Protein AF-A0ABD6EVZ2-F1 (afdb_monomer_lite)

Secondary structure (DSSP, 8-state):
--------------------------PPPPP-----------------------------HHHHHHHHHHHHHHHHHHH-S--SS--SGGG-SBSSEEEEEETTT--SSS----B-HHHHHHTTTTS-EEEEEEESSB---TTSTTSSSPPSS-------S----TTHHHHSSSSS---

Sequence (179 aa):
MDERNVEEELKTGAAVNDGEHQEESHSPAPNENEHYQGSSAVTTALTTDTAGTSEGPLITLDEFIEDQIKLEAEAEALLGGSDDMVCTYPEGYKPRQPLYACLDCVTGQSDFAGVCYGCSLHCHGNHNLIELYTKRNFCCDCGNSKFPSPCTLFKVFPAFTSLRSLTDLWSLCRTTKAN

Foldseek 3Di:
DDDDDDDDDDDDDDDDDDDDDDPPPDDDDDDPDDDDDDDDDDDDDDDDDDDDDPPDDDDDPVRVVVVVVVVVVVVCVQQVPFDLLAWCQVVAFAQKGKWKFFPVFQPDDPDRAIGGNNCCVQVVVPTDIDTPGMDGRDHHCAQPPRGPDHGPSDDPPPPDPPDDDPPPVVVVVPPPPDD

Radius of gyration: 29.84 Å; chains: 1; bounding box: 38×90×94 Å

Organism: NCBI:txid75299

InterPro domains:
  IPR003126 Zinc finger, UBR-type [PF02207] (87-146)
  IPR003126 Zinc finger, UBR-type [PS51157] (85-156)
  IPR003126 Zinc finger, UBR-type [SM00396] (85-155)
  IPR040204 E3 ubiquitin-protein ligase UBR7 [PTHR13513] (45-156)
  IPR047506 E3 ubiquitin-protein ligase UBR7-like, UBR-box [cd19677] (87-155)

Structure (mmCIF, N/CA/C/O backbone):
data_AF-A0ABD6EVZ2-F1
#
_entry.id   AF-A0ABD6EVZ2-F1
#
loop_
_atom_site.group_PDB
_atom_site.id
_atom_site.type_symbol
_atom_site.label_atom_id
_atom_site.label_alt_id
_atom_site.label_comp_id
_atom_site.label_asym_id
_atom_site.label_entity_id
_atom_site.label_seq_id
_atom_site.pdbx_PDB_ins_code
_atom_site.Cartn_x
_atom_site.Cartn_y
_atom_site.Cartn_z
_atom_site.occupancy
_atom_site.B_iso_or_equiv
_atom_site.auth_seq_id
_atom_site.auth_comp_id
_atom_site.auth_asym_id
_atom_site.auth_atom_id
_atom_site.pdbx_PDB_model_num
ATOM 1 N N . MET A 1 1 ? 12.183 48.543 22.035 1.00 43.62 1 MET A N 1
ATOM 2 C CA . MET A 1 1 ? 11.258 49.689 21.983 1.00 43.62 1 MET A CA 1
ATOM 3 C C . MET A 1 1 ? 10.959 49.879 20.502 1.00 43.62 1 MET A C 1
ATOM 5 O O . MET A 1 1 ? 11.828 50.370 19.804 1.00 43.62 1 MET A O 1
ATOM 9 N N . ASP A 1 2 ? 9.909 49.327 19.904 1.00 42.03 2 ASP A N 1
ATOM 10 C CA . ASP A 1 2 ? 8.650 48.824 20.445 1.00 42.03 2 ASP A CA 1
ATOM 11 C C . ASP A 1 2 ? 8.040 47.771 19.511 1.00 42.03 2 ASP A C 1
ATOM 13 O O . ASP A 1 2 ? 8.064 47.909 18.290 1.00 42.03 2 ASP A O 1
ATOM 17 N N . GLU A 1 3 ? 7.479 46.733 20.122 1.00 46.97 3 GLU A N 1
ATOM 18 C CA . GLU A 1 3 ? 6.467 45.862 19.537 1.00 46.97 3 GLU A CA 1
ATOM 19 C C . GLU A 1 3 ? 5.095 46.552 19.664 1.00 46.97 3 GLU A C 1
ATOM 21 O O . GLU A 1 3 ? 4.798 47.105 20.733 1.00 46.97 3 GLU A O 1
ATOM 26 N N . ARG A 1 4 ? 4.253 46.468 18.615 1.00 53.59 4 ARG A N 1
ATOM 27 C CA . ARG A 1 4 ? 2.807 46.110 18.641 1.00 53.59 4 ARG A CA 1
ATOM 28 C C . ARG A 1 4 ? 1.972 46.758 17.520 1.00 53.59 4 ARG A C 1
ATOM 30 O O . ARG A 1 4 ? 2.085 47.953 17.271 1.00 53.59 4 ARG A O 1
ATOM 37 N N . ASN A 1 5 ? 1.007 45.952 17.050 1.00 39.84 5 ASN A N 1
ATOM 38 C CA . ASN A 1 5 ? -0.234 46.263 16.315 1.00 39.84 5 ASN A CA 1
ATOM 39 C C . ASN A 1 5 ? -0.078 46.545 14.806 1.00 39.84 5 ASN A C 1
ATOM 41 O O . ASN A 1 5 ? 0.711 47.395 14.424 1.00 39.84 5 ASN A O 1
ATOM 45 N N . VAL A 1 6 ? -0.798 45.888 13.888 1.00 49.59 6 VAL A N 1
ATOM 46 C CA . VAL A 1 6 ? -2.259 45.681 13.873 1.00 49.59 6 VAL A CA 1
ATOM 47 C C . VAL A 1 6 ? -2.626 44.373 13.147 1.00 49.59 6 VAL A C 1
ATOM 49 O O . VAL A 1 6 ? -2.279 44.187 11.984 1.00 49.59 6 VAL A O 1
ATOM 52 N N . GLU A 1 7 ? -3.358 43.493 13.833 1.00 48.72 7 GLU A N 1
ATOM 53 C CA . GLU A 1 7 ? -4.233 42.487 13.224 1.00 48.72 7 GLU A CA 1
ATOM 54 C C . GLU A 1 7 ? -5.573 43.158 12.889 1.00 48.72 7 GLU A C 1
ATOM 56 O O . GLU A 1 7 ? -6.308 43.520 13.802 1.00 48.72 7 GLU A O 1
ATOM 61 N N . GLU A 1 8 ? -5.908 43.315 11.610 1.00 46.59 8 GLU A N 1
ATOM 62 C CA . GLU A 1 8 ? -7.289 43.475 11.137 1.00 46.59 8 GLU A CA 1
ATOM 63 C C . GLU A 1 8 ? -7.278 43.274 9.619 1.00 46.59 8 GLU A C 1
ATOM 65 O O . GLU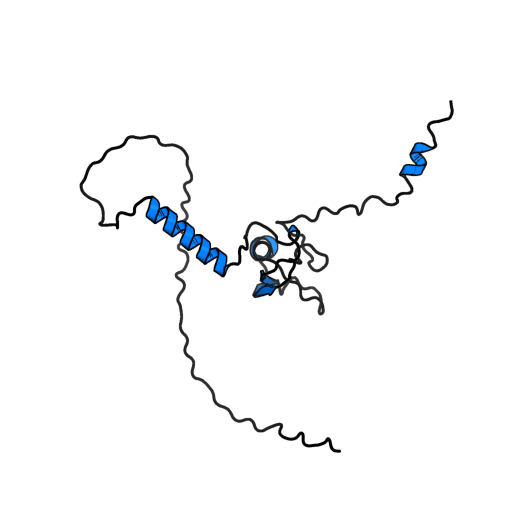 A 1 8 ? -6.597 44.028 8.944 1.00 46.59 8 GLU A O 1
ATOM 70 N N . GLU A 1 9 ? -7.921 42.217 9.110 1.00 45.66 9 GLU A N 1
ATOM 71 C CA . GLU A 1 9 ? -8.626 42.138 7.808 1.00 45.66 9 GLU A CA 1
ATOM 72 C C . GLU A 1 9 ? -9.077 40.677 7.590 1.00 45.66 9 GLU A C 1
ATOM 74 O O . GLU A 1 9 ? -8.558 39.919 6.772 1.00 45.66 9 GLU A O 1
ATOM 79 N N . LEU A 1 10 ? -10.076 40.253 8.373 1.00 44.56 10 LEU A N 1
ATOM 80 C CA . LEU A 1 10 ? -10.969 39.163 7.985 1.00 44.56 10 LEU A CA 1
ATOM 81 C C . LEU A 1 10 ? -12.183 39.771 7.269 1.00 44.56 10 LEU A C 1
ATOM 83 O O . LEU A 1 10 ? -12.836 40.649 7.823 1.00 44.56 10 LEU A O 1
ATOM 87 N N . LYS A 1 11 ? -12.550 39.158 6.135 1.00 38.88 11 LYS A N 1
ATOM 88 C CA . LYS A 1 11 ? -13.854 39.197 5.434 1.00 38.88 11 LYS A CA 1
ATOM 89 C C . LYS A 1 11 ? -14.133 40.372 4.492 1.00 38.88 11 LYS A C 1
ATOM 91 O O . LYS A 1 11 ? -14.861 41.289 4.841 1.00 38.88 11 LYS A O 1
ATOM 96 N N . THR A 1 12 ? -13.850 40.142 3.209 1.00 43.34 12 THR A N 1
ATOM 97 C CA . THR A 1 12 ? -14.916 40.150 2.189 1.00 43.34 12 THR A CA 1
ATOM 98 C C . THR A 1 12 ? -14.707 38.970 1.234 1.00 43.34 12 THR A C 1
ATOM 100 O O . THR A 1 12 ? -13.601 38.725 0.765 1.00 43.34 12 THR A O 1
ATOM 103 N N . GLY A 1 13 ? -15.751 38.170 1.021 1.00 34.28 13 GLY A N 1
ATOM 104 C CA . GLY A 1 13 ? -15.779 37.124 0.003 1.00 34.28 13 GLY A CA 1
ATOM 105 C C . GLY A 1 13 ? -16.525 37.627 -1.228 1.00 34.28 13 GLY A C 1
ATOM 106 O O . GLY A 1 13 ? -17.569 38.260 -1.085 1.00 34.28 13 GLY A O 1
ATOM 107 N N . ALA A 1 14 ? -16.015 37.316 -2.417 1.00 36.19 14 ALA A N 1
ATOM 108 C CA . ALA A 1 14 ? -16.786 37.278 -3.654 1.00 36.19 14 ALA A CA 1
ATOM 109 C C . ALA A 1 14 ? -16.114 36.312 -4.642 1.00 36.19 14 ALA A C 1
ATOM 111 O O . ALA A 1 14 ? -14.893 36.245 -4.739 1.00 36.19 14 ALA A O 1
ATOM 112 N N . ALA A 1 15 ? -16.957 35.531 -5.305 1.00 39.50 15 ALA A N 1
ATOM 113 C CA . ALA A 1 15 ? -16.664 34.342 -6.085 1.00 39.50 15 ALA A CA 1
ATOM 114 C C . ALA A 1 15 ? -15.890 34.587 -7.391 1.00 39.50 15 ALA A C 1
ATOM 116 O O . ALA A 1 15 ? -16.165 35.550 -8.103 1.00 39.50 15 ALA A O 1
ATOM 117 N N . VAL A 1 16 ? -15.043 33.623 -7.763 1.00 43.84 16 VAL A N 1
ATOM 118 C CA . VAL A 1 16 ? -14.782 33.263 -9.164 1.00 43.84 16 VAL A CA 1
ATOM 119 C C . VAL A 1 16 ? -14.826 31.739 -9.273 1.00 43.84 16 VAL A C 1
ATOM 121 O O . VAL A 1 16 ? -14.119 31.047 -8.545 1.00 43.84 16 VAL A O 1
ATOM 124 N N . ASN A 1 17 ? -15.726 31.243 -10.119 1.00 37.97 17 ASN A N 1
ATOM 125 C CA . ASN A 1 17 ? -15.946 29.827 -10.393 1.00 37.97 17 ASN A CA 1
ATOM 126 C C . ASN A 1 17 ? -15.381 29.474 -11.776 1.00 37.97 17 ASN A C 1
ATOM 128 O O . ASN A 1 17 ? -15.407 30.302 -12.686 1.00 37.97 17 ASN A O 1
ATOM 132 N N . ASP A 1 18 ? -14.951 28.218 -11.867 1.00 36.56 18 ASP A N 1
ATOM 133 C CA . ASP A 1 18 ? -14.972 27.301 -13.010 1.00 36.56 18 ASP A CA 1
ATOM 134 C C . ASP A 1 18 ? -14.145 27.613 -14.265 1.00 36.56 18 ASP A C 1
ATOM 136 O O . ASP A 1 18 ? -14.558 28.295 -15.202 1.00 36.56 18 ASP A O 1
ATOM 140 N N . GLY A 1 19 ? -12.996 26.943 -14.319 1.00 34.91 19 GLY A N 1
ATOM 141 C CA . GLY A 1 19 ? -12.307 26.563 -15.544 1.00 34.91 19 GLY A CA 1
ATOM 142 C C . GLY A 1 19 ? -11.827 25.121 -15.411 1.00 34.91 19 GLY A C 1
ATOM 143 O O . GLY A 1 19 ? -10.643 24.883 -15.197 1.00 34.91 19 GLY A O 1
ATOM 144 N N . GLU A 1 20 ? -12.762 24.172 -15.470 1.00 38.88 20 GLU A N 1
ATOM 145 C CA . GLU A 1 20 ? -12.479 22.740 -15.575 1.00 38.88 20 GLU A CA 1
ATOM 146 C C . GLU A 1 20 ? -11.673 22.453 -16.856 1.00 38.88 20 GLU A C 1
ATOM 148 O O . GLU A 1 20 ? -12.083 22.799 -17.965 1.00 38.88 20 GLU A O 1
ATOM 153 N N . HIS A 1 21 ? -10.520 21.804 -16.714 1.00 38.66 21 HIS A N 1
ATOM 154 C CA . HIS A 1 21 ? -9.946 20.953 -17.754 1.00 38.66 21 HIS A CA 1
ATOM 155 C C . HIS A 1 21 ? -9.864 19.551 -17.165 1.00 38.66 21 HIS A C 1
ATOM 157 O O . HIS A 1 21 ? -8.988 19.242 -16.361 1.00 38.66 21 HIS A O 1
ATOM 163 N N . GLN A 1 22 ? -10.848 18.735 -17.532 1.00 40.28 22 GLN A N 1
ATOM 164 C CA . GLN A 1 22 ? -10.806 17.295 -17.358 1.00 40.28 22 GLN A CA 1
ATOM 165 C C . GLN A 1 22 ? -9.951 16.743 -18.505 1.00 40.28 22 GLN A C 1
ATOM 167 O O . GLN A 1 22 ? -10.390 16.735 -19.652 1.00 40.28 22 GLN A O 1
ATOM 172 N N . GLU A 1 23 ? -8.723 16.316 -18.218 1.00 42.06 23 GLU A N 1
ATOM 173 C CA . GLU A 1 23 ? -8.050 15.343 -19.079 1.00 42.06 23 GLU A CA 1
ATOM 174 C C . GLU A 1 23 ? -8.441 13.947 -18.586 1.00 42.06 23 GLU A C 1
ATOM 176 O O . GLU A 1 23 ? -7.877 13.405 -17.635 1.00 42.06 23 GLU A O 1
ATOM 181 N N . GLU A 1 24 ? -9.463 13.380 -19.228 1.00 41.09 24 GLU A N 1
ATOM 182 C CA . GLU A 1 24 ? -9.791 11.961 -19.139 1.00 41.09 24 GLU A CA 1
ATOM 183 C C . GLU A 1 24 ? -8.670 11.138 -19.792 1.00 41.09 24 GLU A C 1
ATOM 185 O O . GLU A 1 24 ? -8.696 10.853 -20.992 1.00 41.0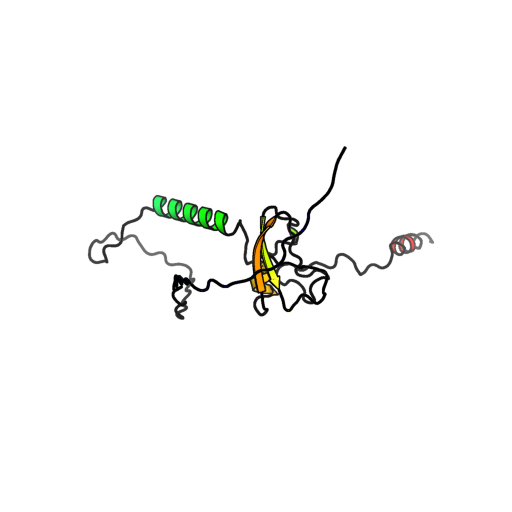9 24 GLU A O 1
ATOM 190 N N . SER A 1 25 ? -7.687 10.703 -19.004 1.00 36.94 25 SER A N 1
ATOM 191 C CA . SER A 1 25 ? -6.848 9.574 -19.407 1.00 36.94 25 SER A CA 1
ATOM 192 C C . SER A 1 25 ? -7.624 8.284 -19.149 1.00 36.94 25 SER A C 1
ATOM 194 O O . SER A 1 25 ? -7.710 7.760 -18.042 1.00 36.94 25 SER A O 1
ATOM 196 N N . HIS A 1 26 ? -8.267 7.810 -20.209 1.00 40.47 26 HIS A N 1
ATOM 197 C CA . HIS A 1 26 ? -8.924 6.517 -20.262 1.00 40.47 26 HIS A CA 1
ATOM 198 C C . HIS A 1 26 ? -7.886 5.403 -20.063 1.00 40.47 26 HIS A C 1
ATOM 200 O O . HIS A 1 26 ? -7.130 5.075 -20.978 1.00 40.47 26 HIS A O 1
ATOM 206 N N . SER A 1 27 ? -7.872 4.790 -18.881 1.00 50.34 27 SER A N 1
ATOM 207 C CA . SER A 1 27 ? -7.283 3.465 -18.688 1.00 50.34 27 SER A CA 1
ATOM 208 C C . SER A 1 27 ? -8.112 2.447 -19.483 1.00 50.34 27 SER A C 1
ATOM 210 O O . SER A 1 27 ? -9.323 2.363 -19.257 1.00 50.34 27 SER A O 1
ATOM 212 N N . PRO A 1 28 ? -7.533 1.667 -20.413 1.00 48.50 28 PRO A N 1
ATOM 213 C CA . PRO A 1 28 ? -8.282 0.606 -21.066 1.00 48.50 28 PRO A CA 1
ATOM 214 C C . PRO A 1 28 ? -8.615 -0.478 -20.034 1.00 48.50 28 PRO A C 1
ATOM 216 O O . PRO A 1 28 ? -7.750 -0.925 -19.281 1.00 48.50 28 PRO A O 1
ATOM 219 N N . ALA A 1 29 ? -9.889 -0.868 -19.987 1.00 46.50 29 ALA A N 1
ATOM 220 C CA . ALA A 1 29 ? -10.393 -1.934 -19.129 1.00 46.50 29 ALA A CA 1
ATOM 221 C C . ALA A 1 29 ? -9.598 -3.242 -19.333 1.00 46.50 29 ALA A C 1
ATOM 223 O O . ALA A 1 29 ? -9.212 -3.546 -20.468 1.00 46.50 29 ALA A O 1
ATOM 224 N N . PRO A 1 30 ? -9.373 -4.044 -18.275 1.00 43.16 30 PRO A N 1
ATOM 225 C CA . PRO A 1 30 ? -8.755 -5.351 -18.426 1.00 43.16 30 PRO A CA 1
ATOM 226 C C . PRO A 1 30 ? -9.707 -6.251 -19.217 1.00 43.16 30 PRO A C 1
ATOM 228 O O . PRO A 1 30 ? -10.861 -6.435 -18.831 1.00 43.16 30 PRO A O 1
ATOM 231 N N . ASN A 1 31 ? -9.237 -6.789 -20.345 1.00 52.53 31 ASN A N 1
ATOM 232 C CA . ASN A 1 31 ? -9.992 -7.815 -21.049 1.00 52.53 31 ASN A CA 1
ATOM 233 C C . ASN A 1 31 ? -9.933 -9.110 -20.229 1.00 52.53 31 ASN A C 1
ATOM 235 O O . ASN A 1 31 ? -8.866 -9.577 -19.829 1.00 52.53 31 ASN A O 1
ATOM 239 N N . GLU A 1 32 ? -11.112 -9.653 -19.971 1.00 49.84 32 GLU A N 1
ATOM 240 C CA . GLU A 1 32 ? -11.349 -10.971 -19.408 1.00 49.84 32 GLU A CA 1
ATOM 241 C C . GLU A 1 32 ? -11.096 -12.044 -20.478 1.00 49.84 32 GLU A C 1
ATOM 243 O O . GLU A 1 32 ? -12.007 -12.552 -21.127 1.00 49.84 32 GLU A O 1
ATOM 248 N N . ASN A 1 33 ? -9.829 -12.387 -20.700 1.00 48.91 33 ASN A N 1
ATOM 249 C CA . ASN A 1 33 ? -9.475 -13.650 -21.335 1.00 48.91 33 ASN A CA 1
ATOM 250 C C . ASN A 1 33 ? -8.174 -14.184 -20.741 1.00 48.91 33 ASN A C 1
ATOM 252 O O . ASN A 1 33 ? -7.075 -14.013 -21.271 1.00 48.91 33 ASN A O 1
ATOM 256 N N . GLU A 1 34 ? -8.331 -14.813 -19.584 1.00 44.94 34 GLU A N 1
ATOM 257 C CA . GLU A 1 34 ? -7.301 -15.600 -18.937 1.00 44.94 34 GLU A CA 1
ATOM 258 C C . GLU A 1 34 ? -6.967 -16.828 -19.789 1.00 44.94 34 GLU A C 1
ATOM 260 O O . GLU A 1 34 ? -7.808 -17.701 -20.000 1.00 44.94 34 GLU A O 1
ATOM 265 N N . HIS A 1 35 ? -5.705 -16.951 -20.202 1.00 33.09 35 HIS A N 1
ATOM 266 C CA . HIS A 1 35 ? -5.108 -18.268 -20.400 1.00 33.09 35 HIS A CA 1
ATOM 267 C C . HIS A 1 35 ? -3.623 -18.250 -20.057 1.00 33.09 35 HIS A C 1
ATOM 269 O O . HIS A 1 35 ? -2.746 -18.105 -20.908 1.00 33.09 35 HIS A O 1
ATOM 275 N N . TYR A 1 36 ? -3.344 -18.388 -18.764 1.00 46.06 36 TYR A N 1
ATOM 276 C CA . TYR A 1 36 ? -2.012 -18.688 -18.263 1.00 46.06 36 TYR A CA 1
ATOM 277 C C . TYR A 1 36 ? -1.716 -20.174 -18.503 1.00 46.06 36 TYR A C 1
ATOM 279 O O . TYR A 1 36 ? -2.209 -21.045 -17.785 1.00 46.06 36 TYR A O 1
ATOM 287 N N . GLN A 1 37 ? -0.901 -20.477 -19.513 1.00 46.47 37 GLN A N 1
ATOM 288 C CA . GLN A 1 37 ? -0.325 -21.808 -19.706 1.00 46.47 37 GLN A CA 1
ATOM 289 C C . GLN A 1 37 ? 1.153 -21.807 -19.338 1.00 46.47 37 GLN A C 1
ATOM 291 O O . GLN A 1 37 ? 2.032 -21.590 -20.167 1.00 46.47 37 GLN A O 1
ATOM 296 N N . GLY A 1 38 ? 1.422 -22.126 -18.075 1.00 46.97 38 GLY A N 1
ATOM 297 C CA . GLY A 1 38 ? 2.684 -22.741 -17.697 1.00 46.97 38 GLY A CA 1
ATOM 298 C C . GLY A 1 38 ? 2.675 -24.235 -18.044 1.00 46.97 38 GLY A C 1
ATOM 299 O O . GLY A 1 38 ? 1.871 -24.989 -17.505 1.00 46.97 38 GLY A O 1
ATOM 300 N N . SER A 1 39 ? 3.598 -24.671 -18.902 1.00 55.28 39 SER A N 1
ATOM 301 C CA . SER A 1 39 ? 4.124 -26.049 -18.956 1.00 55.28 39 SER A CA 1
ATOM 302 C C . SER A 1 39 ? 5.403 -26.039 -19.803 1.00 55.28 39 SER A C 1
ATOM 304 O O . SER A 1 39 ? 5.373 -25.644 -20.961 1.00 55.28 39 SER A O 1
ATOM 306 N N . SER A 1 40 ? 6.579 -26.247 -19.212 1.00 53.97 40 SER A N 1
ATOM 307 C CA . SER A 1 40 ? 7.229 -27.559 -19.059 1.00 53.97 40 SER A CA 1
ATOM 308 C C . SER A 1 40 ? 7.419 -28.317 -20.381 1.00 53.97 40 SER A C 1
ATOM 310 O O . SER A 1 40 ? 6.480 -28.888 -20.921 1.00 53.97 40 SER A O 1
ATOM 312 N N . ALA A 1 41 ? 8.683 -28.335 -20.820 1.00 50.41 41 ALA A N 1
ATOM 313 C CA . ALA A 1 41 ? 9.313 -29.228 -21.793 1.00 50.41 41 ALA A CA 1
ATOM 314 C C . ALA A 1 41 ? 8.696 -29.331 -23.203 1.00 50.41 41 ALA A C 1
ATOM 316 O O . ALA A 1 41 ? 7.802 -30.132 -23.457 1.00 50.41 41 ALA A O 1
ATOM 317 N N . VAL A 1 42 ? 9.356 -28.690 -24.174 1.00 42.84 42 VAL A N 1
ATOM 318 C CA . VAL A 1 42 ? 9.509 -29.285 -25.508 1.00 42.84 42 VAL A CA 1
ATOM 319 C C . VAL A 1 42 ? 10.884 -28.953 -26.094 1.00 42.84 42 VAL A C 1
ATOM 321 O O . VAL A 1 42 ? 11.191 -27.830 -26.477 1.00 42.84 42 VAL A O 1
ATOM 324 N N . THR A 1 43 ? 11.751 -29.961 -26.142 1.00 47.41 43 THR A N 1
ATOM 325 C CA . THR A 1 43 ? 12.881 -30.019 -27.072 1.00 47.41 43 THR A CA 1
ATOM 326 C C . THR A 1 43 ? 12.330 -30.251 -28.468 1.00 47.41 43 THR A C 1
ATOM 328 O O . THR A 1 43 ? 11.773 -31.322 -28.696 1.00 47.41 43 THR A O 1
ATOM 331 N N . THR A 1 44 ? 12.508 -29.332 -29.419 1.00 43.84 44 THR A N 1
ATOM 332 C CA . THR A 1 44 ? 12.532 -29.674 -30.853 1.00 43.84 44 THR A CA 1
ATOM 333 C C . THR A 1 44 ? 13.344 -28.645 -31.645 1.00 43.84 44 THR A C 1
ATOM 335 O O . THR A 1 44 ? 13.115 -27.448 -31.561 1.00 43.84 44 THR A O 1
ATOM 338 N N . ALA A 1 45 ? 14.326 -29.200 -32.353 1.00 51.38 45 ALA A N 1
ATOM 339 C CA . ALA A 1 45 ? 15.175 -28.720 -33.438 1.00 51.38 45 ALA A CA 1
ATOM 340 C C . ALA A 1 45 ? 15.060 -27.277 -33.974 1.00 51.38 45 ALA A C 1
ATOM 342 O O . ALA A 1 45 ? 14.009 -26.789 -34.371 1.00 51.38 45 ALA A O 1
ATOM 343 N N . LEU A 1 46 ? 16.257 -26.712 -34.146 1.00 65.12 46 LEU A N 1
ATOM 344 C CA . LEU A 1 46 ? 16.635 -25.666 -35.089 1.00 65.12 46 LEU A CA 1
ATOM 345 C C . LEU A 1 46 ? 16.108 -25.958 -36.511 1.00 65.12 46 LEU A C 1
ATOM 347 O O . LEU A 1 46 ? 16.533 -26.934 -37.129 1.00 65.12 46 LEU A O 1
ATOM 351 N N . THR A 1 47 ? 15.280 -25.069 -37.057 1.00 49.53 47 THR A N 1
ATOM 352 C CA . THR A 1 47 ? 15.088 -24.911 -38.507 1.00 49.53 47 THR A CA 1
ATOM 353 C C . THR A 1 47 ? 15.004 -23.426 -38.837 1.00 49.53 47 THR A C 1
ATOM 355 O O . THR A 1 47 ? 14.019 -22.756 -38.538 1.00 49.53 47 THR A O 1
ATOM 358 N N . THR A 1 48 ? 16.071 -22.908 -39.439 1.00 63.53 48 THR A N 1
ATOM 359 C CA . THR A 1 48 ? 16.032 -21.691 -40.247 1.00 63.53 48 THR A CA 1
ATOM 360 C C . THR A 1 48 ? 15.258 -22.000 -41.522 1.00 63.53 48 THR A C 1
ATOM 362 O O . THR A 1 48 ? 15.797 -22.702 -42.369 1.00 63.53 48 THR A O 1
ATOM 365 N N . ASP A 1 49 ? 14.047 -21.469 -41.669 1.00 50.09 49 ASP A N 1
ATOM 366 C CA . ASP A 1 49 ? 13.389 -21.344 -42.970 1.00 50.09 49 ASP A CA 1
ATOM 367 C C . ASP A 1 49 ? 12.650 -20.004 -43.045 1.00 50.09 49 ASP A C 1
ATOM 369 O O . ASP A 1 49 ? 11.737 -19.694 -42.281 1.00 50.09 49 ASP A O 1
ATOM 373 N N . THR A 1 50 ? 13.123 -19.176 -43.971 1.00 68.69 50 THR A N 1
ATOM 374 C CA . THR A 1 50 ? 12.545 -17.900 -44.374 1.00 68.69 50 THR A CA 1
ATOM 375 C C . THR A 1 50 ? 11.302 -18.153 -45.221 1.00 68.69 50 THR A C 1
ATOM 377 O O . THR A 1 50 ? 11.430 -18.754 -46.282 1.00 68.69 50 THR A O 1
ATOM 380 N N . ALA A 1 51 ? 10.137 -17.654 -44.793 1.00 61.41 51 ALA A N 1
ATOM 381 C CA . ALA A 1 51 ? 9.129 -16.972 -45.623 1.00 61.41 51 ALA A CA 1
ATOM 382 C C . ALA A 1 51 ? 7.742 -17.035 -44.963 1.00 61.41 51 ALA A C 1
ATOM 384 O O . ALA A 1 51 ? 7.089 -18.076 -44.964 1.00 61.41 51 ALA A O 1
ATOM 385 N N . GLY A 1 52 ? 7.269 -15.877 -44.496 1.00 65.12 52 GLY A N 1
ATOM 386 C CA . GLY A 1 52 ? 5.850 -15.630 -44.240 1.00 65.12 52 GLY A CA 1
ATOM 387 C C . GLY A 1 52 ? 5.496 -15.348 -42.787 1.00 65.12 52 GLY A C 1
ATOM 388 O O . GLY A 1 52 ? 4.780 -16.140 -42.190 1.00 65.12 52 GLY A O 1
ATOM 389 N N . THR A 1 53 ? 5.921 -14.209 -42.235 1.00 47.72 53 THR A N 1
ATOM 390 C CA . THR A 1 53 ? 5.464 -13.783 -40.904 1.00 47.72 53 THR A CA 1
ATOM 391 C C . THR A 1 53 ? 5.527 -12.264 -40.805 1.00 47.72 53 THR A C 1
ATOM 393 O O . THR A 1 53 ? 6.487 -11.670 -41.281 1.00 47.72 53 THR A O 1
ATOM 396 N N . SER A 1 54 ? 4.491 -11.650 -40.227 1.00 59.78 54 SER A N 1
ATOM 397 C CA . SER A 1 54 ? 4.364 -10.212 -39.952 1.00 59.78 54 SER A CA 1
ATOM 398 C C . SER A 1 54 ? 5.696 -9.540 -39.607 1.00 59.78 54 SER A C 1
ATOM 400 O O . SER A 1 54 ? 6.405 -10.032 -38.730 1.00 59.78 54 SER A O 1
ATOM 402 N N . GLU A 1 55 ? 5.975 -8.415 -40.267 1.00 65.38 55 GLU A N 1
ATOM 403 C CA . GLU A 1 55 ? 7.171 -7.563 -40.175 1.00 65.38 55 GLU A CA 1
ATOM 404 C C . GLU A 1 55 ? 7.369 -6.970 -38.752 1.00 65.38 55 GLU A C 1
ATOM 406 O O . GLU A 1 55 ? 7.284 -5.761 -38.536 1.00 65.38 55 GLU A O 1
ATOM 411 N N . GLY A 1 56 ? 7.556 -7.814 -37.738 1.00 73.56 56 GLY A N 1
ATOM 412 C CA . GLY A 1 56 ? 7.918 -7.398 -36.387 1.00 73.56 56 GLY A CA 1
ATOM 413 C C . GLY A 1 56 ? 9.403 -7.022 -36.331 1.00 73.56 56 GLY A C 1
ATOM 414 O O . GLY A 1 56 ? 10.209 -7.683 -36.991 1.00 73.56 56 GLY A O 1
ATOM 415 N N . PRO A 1 57 ? 9.800 -5.991 -35.563 1.00 83.00 57 PRO A N 1
ATOM 416 C CA . PRO A 1 57 ? 11.210 -5.681 -35.349 1.00 83.00 57 PRO A CA 1
ATOM 417 C C . PRO A 1 57 ? 11.949 -6.901 -34.781 1.00 83.00 57 PRO A C 1
ATOM 419 O O . PRO A 1 57 ? 11.515 -7.489 -33.791 1.00 83.00 57 PRO A O 1
ATOM 422 N N . LEU A 1 58 ? 13.057 -7.292 -35.412 1.00 86.12 58 LEU A N 1
ATOM 423 C CA . LEU A 1 58 ? 13.966 -8.300 -34.866 1.00 86.12 58 LEU A CA 1
ATOM 424 C C . LEU A 1 58 ? 14.791 -7.639 -33.757 1.00 86.12 58 LEU A C 1
ATOM 426 O O . LEU A 1 58 ? 15.573 -6.737 -34.047 1.00 86.12 58 LEU A O 1
ATOM 430 N N . ILE A 1 59 ? 14.601 -8.085 -32.517 1.00 89.94 59 ILE A N 1
ATOM 431 C CA . ILE A 1 59 ? 15.364 -7.651 -31.341 1.00 89.94 59 ILE A CA 1
ATOM 432 C C . ILE A 1 59 ? 16.431 -8.694 -31.003 1.00 89.94 59 ILE A C 1
ATOM 434 O O . ILE A 1 59 ? 16.191 -9.904 -31.095 1.00 89.94 59 ILE A O 1
ATOM 438 N N . THR A 1 60 ? 17.628 -8.239 -30.648 1.00 94.81 60 THR A N 1
ATOM 439 C CA . THR A 1 60 ? 18.695 -9.124 -30.168 1.00 94.81 60 THR A CA 1
ATOM 440 C C . THR A 1 60 ? 18.459 -9.529 -28.711 1.00 94.81 60 THR A C 1
ATOM 442 O O . THR A 1 60 ? 17.749 -8.858 -27.966 1.00 94.81 60 THR A O 1
ATOM 445 N N . LEU A 1 61 ? 19.050 -10.647 -28.278 1.00 94.62 61 LEU A N 1
ATOM 446 C CA . LEU A 1 61 ? 18.916 -11.088 -26.885 1.00 94.62 61 LEU A CA 1
ATOM 447 C C . LEU A 1 61 ? 19.469 -10.045 -25.900 1.00 94.62 61 LEU A C 1
ATOM 449 O O . LEU A 1 61 ? 18.883 -9.850 -24.839 1.00 94.62 61 LEU A O 1
ATOM 453 N N . ASP A 1 62 ? 20.562 -9.373 -26.265 1.00 96.12 62 ASP A N 1
ATOM 454 C CA . ASP A 1 62 ? 21.189 -8.350 -25.426 1.00 96.12 62 ASP A CA 1
ATOM 455 C C . ASP A 1 62 ? 20.278 -7.121 -25.279 1.00 96.12 62 ASP A C 1
ATOM 457 O O . ASP A 1 62 ? 20.030 -6.687 -24.157 1.00 96.12 62 ASP A O 1
ATOM 461 N N . GLU A 1 63 ? 19.685 -6.635 -26.378 1.00 94.25 63 GLU A N 1
ATOM 462 C CA . GLU A 1 63 ? 18.704 -5.535 -26.348 1.00 94.25 63 GLU A CA 1
ATOM 463 C C . GLU A 1 63 ? 17.487 -5.877 -25.470 1.00 94.25 63 GLU A C 1
ATOM 465 O O . GLU A 1 63 ? 17.053 -5.050 -24.676 1.00 94.25 63 GLU A O 1
ATOM 470 N N . PHE A 1 64 ? 16.975 -7.113 -25.534 1.00 95.31 64 PHE A N 1
ATOM 471 C CA . PHE A 1 64 ? 15.859 -7.545 -24.681 1.00 95.31 64 PHE A CA 1
ATOM 472 C C . PHE A 1 64 ? 16.213 -7.528 -23.184 1.00 95.31 64 PHE A C 1
ATOM 474 O O . PHE A 1 64 ? 15.396 -7.133 -22.353 1.00 95.31 64 PHE A O 1
ATOM 481 N N . ILE A 1 65 ? 17.427 -7.959 -22.827 1.00 96.56 65 ILE A N 1
ATOM 482 C CA . ILE A 1 65 ? 17.889 -7.956 -21.432 1.00 96.56 65 ILE A CA 1
ATOM 483 C C . ILE A 1 65 ? 18.072 -6.518 -20.935 1.00 96.56 65 ILE A C 1
ATOM 485 O O . ILE A 1 65 ? 17.650 -6.198 -19.823 1.00 96.56 65 ILE A O 1
ATOM 489 N N . GLU A 1 66 ? 18.683 -5.653 -21.747 1.00 96.44 66 GLU A N 1
ATOM 490 C CA . GLU A 1 66 ? 18.872 -4.238 -21.417 1.00 96.44 66 GLU A CA 1
ATOM 491 C C . GLU A 1 66 ? 17.532 -3.522 -21.208 1.00 96.44 66 GLU A C 1
ATOM 493 O O . GLU A 1 66 ? 17.366 -2.804 -20.218 1.00 96.44 66 GLU A O 1
ATOM 498 N N . ASP A 1 67 ? 16.556 -3.777 -22.081 1.00 94.88 67 ASP A N 1
ATOM 499 C CA . ASP A 1 67 ? 15.208 -3.223 -21.966 1.00 94.88 67 ASP A CA 1
ATOM 500 C C . ASP A 1 67 ? 14.501 -3.695 -20.688 1.00 94.88 67 ASP A C 1
ATOM 502 O O . ASP A 1 67 ? 13.888 -2.886 -19.986 1.00 94.88 67 ASP A O 1
ATOM 506 N N . GLN A 1 68 ? 14.633 -4.977 -20.335 1.00 96.00 68 GLN A N 1
ATOM 507 C CA . GLN A 1 68 ? 14.03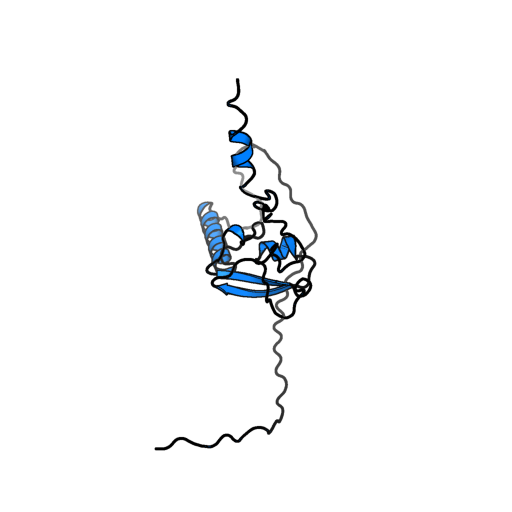6 -5.530 -19.119 1.00 96.00 68 GLN A CA 1
ATOM 508 C C . GLN A 1 68 ? 14.634 -4.896 -17.853 1.00 96.00 68 GLN A C 1
ATOM 510 O O . GLN A 1 68 ? 13.893 -4.456 -16.974 1.00 96.00 68 GLN A O 1
ATOM 515 N N . ILE A 1 69 ? 15.965 -4.772 -17.786 1.00 95.81 69 ILE A N 1
ATOM 516 C CA . ILE A 1 69 ? 16.665 -4.129 -16.659 1.00 95.81 69 ILE A CA 1
ATOM 517 C C . ILE A 1 69 ? 16.237 -2.667 -16.524 1.00 95.81 69 ILE A C 1
ATOM 519 O O . ILE A 1 69 ? 16.018 -2.172 -15.416 1.00 95.81 69 ILE A O 1
ATOM 523 N N . LYS A 1 70 ? 16.118 -1.958 -17.650 1.00 95.69 70 LYS A N 1
ATOM 524 C CA . LYS A 1 70 ? 15.684 -0.562 -17.658 1.00 95.69 70 LYS A CA 1
ATOM 525 C C . LYS A 1 70 ? 14.262 -0.421 -17.117 1.00 95.69 70 LYS A C 1
ATOM 527 O O . LYS A 1 70 ? 14.020 0.447 -16.281 1.00 95.69 70 LYS A O 1
ATOM 532 N N . LEU A 1 71 ? 13.347 -1.281 -17.557 1.00 93.88 71 LEU A N 1
ATOM 533 C CA . LEU A 1 71 ? 11.955 -1.253 -17.118 1.00 93.88 71 LEU A CA 1
ATOM 534 C C . LEU A 1 71 ? 11.824 -1.570 -15.620 1.00 93.88 71 LEU A C 1
ATOM 536 O O . LEU A 1 71 ? 11.069 -0.906 -14.910 1.00 93.88 71 LEU A O 1
ATOM 540 N N . GLU A 1 72 ? 12.601 -2.534 -15.126 1.00 90.06 72 GLU A N 1
ATOM 541 C CA . GLU A 1 72 ? 12.662 -2.877 -13.701 1.00 90.06 72 GLU A CA 1
ATOM 542 C C . GLU A 1 72 ? 13.200 -1.712 -12.858 1.00 90.06 72 GLU A C 1
ATOM 544 O O . GLU A 1 72 ? 12.611 -1.370 -11.832 1.00 90.06 72 GLU A O 1
ATOM 549 N N . ALA A 1 73 ? 14.253 -1.032 -13.321 1.00 90.50 73 ALA A N 1
ATOM 550 C CA . ALA A 1 73 ? 14.807 0.136 -12.638 1.00 90.50 73 ALA A CA 1
ATOM 551 C C . ALA A 1 73 ? 13.825 1.324 -12.594 1.00 90.50 73 ALA A C 1
ATOM 553 O O . ALA A 1 73 ? 13.736 2.028 -11.584 1.00 90.50 73 ALA A O 1
ATOM 554 N N . GLU A 1 74 ? 13.066 1.551 -13.671 1.00 91.25 74 GLU A N 1
ATOM 555 C CA . GLU A 1 74 ? 12.011 2.571 -13.713 1.00 91.25 74 GLU A CA 1
ATOM 556 C C . GLU A 1 74 ? 10.863 2.236 -12.746 1.00 91.25 74 GLU A C 1
ATOM 558 O O . GLU A 1 74 ? 10.407 3.107 -11.997 1.00 91.25 74 GLU A O 1
ATOM 563 N N . ALA A 1 75 ? 10.437 0.969 -12.698 1.00 87.62 75 ALA A N 1
ATOM 564 C CA . ALA A 1 75 ? 9.417 0.500 -11.763 1.00 87.62 75 ALA A CA 1
ATOM 565 C C . ALA A 1 75 ? 9.870 0.642 -10.301 1.00 87.62 75 ALA A C 1
ATOM 567 O O . ALA A 1 75 ? 9.110 1.134 -9.462 1.00 87.62 75 ALA A O 1
ATOM 568 N N . GLU A 1 76 ? 11.121 0.290 -9.992 1.00 86.44 76 GLU A N 1
ATOM 569 C CA . GLU A 1 76 ? 11.691 0.441 -8.652 1.00 86.44 76 GLU A CA 1
ATOM 570 C C . GLU A 1 76 ? 11.757 1.913 -8.226 1.00 86.44 76 GLU A C 1
ATOM 572 O O . GLU A 1 76 ? 11.426 2.247 -7.084 1.00 86.44 76 GLU A O 1
ATOM 577 N N . ALA A 1 77 ? 12.109 2.816 -9.145 1.00 84.81 77 ALA A N 1
ATOM 578 C CA . ALA A 1 77 ? 12.128 4.250 -8.878 1.00 84.81 77 ALA A CA 1
ATOM 579 C C . ALA A 1 77 ? 10.732 4.813 -8.539 1.00 84.81 77 ALA A C 1
ATOM 581 O O . ALA A 1 77 ? 10.629 5.742 -7.731 1.00 84.81 77 ALA A O 1
ATOM 582 N N . LEU A 1 78 ? 9.665 4.247 -9.120 1.00 83.00 78 LEU A N 1
ATOM 583 C CA . LEU A 1 78 ? 8.276 4.645 -8.865 1.00 83.00 78 LEU A CA 1
ATOM 584 C C . LEU A 1 78 ? 7.708 4.022 -7.583 1.00 83.00 78 LEU A C 1
ATOM 586 O O . LEU A 1 78 ? 7.215 4.745 -6.714 1.00 83.00 78 LEU A O 1
ATOM 590 N N . LEU A 1 79 ? 7.784 2.694 -7.449 1.00 79.19 79 LEU A N 1
ATOM 591 C CA . LEU A 1 79 ? 7.188 1.952 -6.330 1.00 79.19 79 LEU A CA 1
ATOM 592 C C . LEU A 1 79 ? 8.071 1.929 -5.073 1.00 79.19 79 LEU A C 1
ATOM 594 O O . LEU A 1 79 ? 7.621 1.508 -4.004 1.00 79.19 79 LEU A O 1
ATOM 598 N N . GLY A 1 80 ? 9.322 2.383 -5.178 1.00 80.12 80 GLY A N 1
ATOM 599 C CA . GLY A 1 80 ? 10.274 2.445 -4.072 1.00 80.12 80 GLY A CA 1
ATOM 600 C C . GLY A 1 80 ? 10.658 1.073 -3.517 1.00 80.12 80 GLY A C 1
ATOM 601 O O . GLY A 1 80 ? 10.883 0.969 -2.309 1.00 80.12 80 GLY A O 1
ATOM 602 N N . GLY A 1 81 ? 10.676 0.038 -4.365 1.00 75.62 81 GLY A N 1
ATOM 603 C CA . GLY A 1 81 ? 10.983 -1.341 -3.967 1.00 75.62 81 GLY A CA 1
ATOM 604 C C . GLY A 1 81 ? 9.975 -1.914 -2.968 1.00 75.62 81 GLY A C 1
ATOM 605 O O . GLY A 1 81 ? 10.367 -2.502 -1.960 1.00 75.62 81 GLY A O 1
ATOM 606 N N . SER A 1 82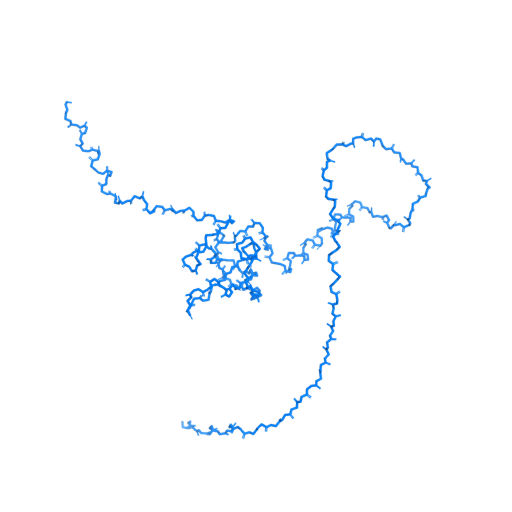 ? 8.682 -1.645 -3.178 1.00 85.06 82 SER A N 1
ATOM 607 C CA . SER A 1 82 ? 7.612 -2.232 -2.371 1.00 85.06 82 SER A CA 1
ATOM 608 C C . SER A 1 82 ? 7.053 -3.482 -3.044 1.00 85.06 82 SER A C 1
ATOM 610 O O . SER A 1 82 ? 6.550 -3.414 -4.160 1.00 85.06 82 SER A O 1
ATOM 612 N N . ASP A 1 83 ? 7.124 -4.607 -2.337 1.00 87.75 83 ASP A N 1
ATOM 613 C CA . ASP A 1 83 ? 6.583 -5.884 -2.798 1.00 87.75 83 ASP A CA 1
ATOM 614 C C . ASP A 1 83 ? 5.131 -6.061 -2.326 1.00 87.75 83 ASP A C 1
ATOM 616 O O . ASP A 1 83 ? 4.758 -5.661 -1.216 1.00 87.75 83 ASP A O 1
ATOM 620 N N . ASP A 1 84 ? 4.302 -6.685 -3.159 1.00 89.75 84 ASP A N 1
ATOM 621 C CA . ASP A 1 84 ? 2.917 -7.050 -2.843 1.00 89.75 84 ASP A CA 1
ATOM 622 C C . ASP A 1 84 ? 2.841 -8.275 -1.915 1.00 89.75 84 ASP A C 1
ATOM 624 O O . ASP A 1 84 ? 2.004 -8.340 -1.016 1.00 89.75 84 ASP A O 1
ATOM 628 N N . MET A 1 85 ? 3.766 -9.224 -2.057 1.00 89.81 85 MET A N 1
ATOM 629 C CA . MET A 1 85 ? 3.747 -10.482 -1.300 1.00 89.81 85 MET A CA 1
ATOM 630 C C . MET A 1 85 ? 4.419 -10.406 0.081 1.00 89.81 85 MET A C 1
ATOM 632 O O . MET A 1 85 ? 4.423 -11.396 0.818 1.00 89.81 85 MET A O 1
ATOM 636 N N . VAL A 1 86 ? 4.999 -9.260 0.462 1.00 91.31 86 VAL A N 1
ATOM 637 C CA . VAL A 1 86 ? 5.780 -9.109 1.703 1.00 91.31 86 VAL A CA 1
ATOM 638 C C . VAL A 1 86 ? 5.259 -7.947 2.547 1.00 91.31 86 VAL A C 1
ATOM 640 O O . VAL A 1 86 ? 5.067 -6.829 2.079 1.00 91.31 86 VAL A O 1
ATOM 643 N N . CYS A 1 87 ? 5.049 -8.197 3.842 1.00 93.44 87 CYS A N 1
ATOM 644 C CA . CYS A 1 87 ? 4.770 -7.130 4.802 1.00 93.44 87 CYS A CA 1
ATOM 645 C C . CYS A 1 87 ? 6.081 -6.493 5.273 1.00 93.44 87 CYS A C 1
ATOM 647 O O . CYS A 1 87 ? 6.993 -7.200 5.693 1.00 93.44 87 CYS A O 1
ATOM 649 N N . THR A 1 88 ? 6.145 -5.159 5.292 1.00 92.81 88 THR A N 1
ATOM 650 C CA . THR A 1 88 ? 7.346 -4.408 5.703 1.00 92.81 88 THR A CA 1
ATOM 651 C C . THR A 1 88 ? 7.528 -4.291 7.221 1.00 92.81 88 THR A C 1
ATOM 653 O O . THR A 1 88 ? 8.563 -3.815 7.677 1.00 92.81 88 THR A O 1
ATOM 656 N N . TYR A 1 89 ? 6.558 -4.731 8.033 1.00 92.00 89 TYR A N 1
ATOM 657 C CA . TYR A 1 89 ? 6.660 -4.709 9.500 1.00 92.00 89 TYR A CA 1
ATOM 658 C C . TYR A 1 89 ? 7.932 -5.382 10.068 1.00 92.00 89 TYR A C 1
ATOM 660 O O . TYR A 1 89 ? 8.604 -4.744 10.880 1.00 92.00 89 TYR A O 1
ATOM 668 N N . PRO A 1 90 ? 8.325 -6.613 9.665 1.00 89.94 90 PRO A N 1
ATOM 669 C CA . PRO A 1 90 ? 9.567 -7.249 10.127 1.00 89.94 90 PRO A CA 1
ATOM 670 C C . PRO A 1 90 ? 10.846 -6.494 9.749 1.00 89.94 90 PRO A C 1
ATOM 672 O O . PRO A 1 90 ? 11.854 -6.622 10.440 1.00 89.94 90 PRO A O 1
ATOM 675 N N . GLU A 1 91 ? 10.818 -5.705 8.676 1.00 89.75 91 GLU A N 1
ATOM 676 C CA . GLU A 1 91 ? 11.955 -4.884 8.247 1.00 89.75 91 GLU A CA 1
ATOM 677 C C . GLU A 1 91 ? 12.078 -3.589 9.066 1.00 89.75 91 GLU A C 1
ATOM 679 O O . GLU A 1 91 ? 13.115 -2.924 9.046 1.00 89.75 91 GLU A O 1
ATOM 684 N N . GLY A 1 92 ? 11.032 -3.238 9.821 1.00 90.56 92 GLY A N 1
ATOM 685 C CA . GLY A 1 92 ? 10.993 -2.081 10.700 1.00 90.56 92 GLY A CA 1
ATOM 686 C C . GLY A 1 92 ? 10.748 -0.765 9.961 1.00 90.56 92 GLY A C 1
ATOM 687 O O . GLY A 1 92 ? 9.898 -0.655 9.078 1.00 90.56 92 GLY A O 1
ATOM 688 N N . TYR A 1 93 ? 11.462 0.284 10.377 1.00 92.44 93 TYR A N 1
ATOM 689 C CA . TYR A 1 93 ? 11.261 1.634 9.852 1.00 92.44 93 TYR A CA 1
ATOM 690 C C . TYR A 1 93 ? 11.956 1.819 8.498 1.00 92.44 93 TYR A C 1
ATOM 692 O O . TYR A 1 93 ? 13.161 2.068 8.441 1.00 92.44 93 TYR A O 1
ATOM 700 N N . LYS A 1 94 ? 11.195 1.756 7.401 1.00 90.56 94 LYS A N 1
ATOM 701 C CA . LYS A 1 94 ? 11.735 1.959 6.047 1.00 90.56 94 LYS A CA 1
ATOM 702 C C . LYS A 1 94 ? 11.987 3.449 5.775 1.00 90.56 94 LYS A C 1
ATOM 704 O O . LYS A 1 94 ? 11.169 4.292 6.167 1.00 90.56 94 LYS A O 1
ATOM 709 N N . PRO A 1 95 ? 13.072 3.801 5.059 1.00 89.31 95 PRO A N 1
ATOM 710 C CA . PRO A 1 95 ? 13.410 5.190 4.741 1.00 89.31 95 PRO A CA 1
ATOM 711 C C . PRO A 1 95 ? 12.399 5.839 3.792 1.00 89.31 95 PRO A C 1
ATOM 713 O O . PRO A 1 95 ? 12.163 7.042 3.888 1.00 89.31 95 PRO A O 1
ATOM 716 N N . ARG A 1 96 ? 11.788 5.054 2.898 1.00 90.31 96 ARG A N 1
ATOM 717 C CA . ARG A 1 96 ? 10.696 5.470 2.019 1.00 90.31 96 ARG A CA 1
ATOM 718 C C . ARG A 1 96 ? 9.820 4.260 1.709 1.00 90.31 96 ARG A C 1
ATOM 720 O O . ARG A 1 96 ? 10.357 3.213 1.377 1.00 90.31 96 ARG A O 1
ATOM 727 N N . GLN A 1 97 ? 8.505 4.392 1.854 1.00 91.31 97 GLN A N 1
ATOM 728 C CA . GLN A 1 97 ? 7.552 3.359 1.437 1.00 91.31 97 GLN A CA 1
ATOM 729 C C . GLN A 1 97 ? 6.189 3.991 1.107 1.00 91.31 97 GLN A C 1
ATOM 731 O O . GLN A 1 97 ? 5.829 4.973 1.771 1.00 91.31 97 GLN A O 1
ATOM 736 N N . PRO A 1 98 ? 5.440 3.469 0.121 1.00 92.12 98 PRO A N 1
ATOM 737 C CA . PRO A 1 98 ? 4.045 3.844 -0.102 1.00 92.12 98 PRO A CA 1
ATOM 738 C C . PRO A 1 98 ? 3.167 3.353 1.053 1.00 92.12 98 PRO A C 1
ATOM 740 O O . PRO A 1 98 ? 3.336 2.231 1.538 1.00 92.12 98 PRO A O 1
ATOM 743 N N . LEU A 1 99 ? 2.256 4.212 1.512 1.00 92.94 99 LEU A N 1
ATOM 744 C CA . LEU A 1 99 ? 1.360 3.928 2.630 1.00 92.94 99 LEU A CA 1
ATOM 745 C C . LEU A 1 99 ? -0.099 4.009 2.235 1.00 92.94 99 LEU A C 1
ATOM 747 O O . LEU A 1 99 ? -0.500 4.875 1.463 1.00 92.94 99 LEU A O 1
ATOM 751 N N . TYR A 1 100 ? -0.893 3.177 2.894 1.00 94.06 100 TYR A N 1
ATOM 752 C CA . TYR A 1 100 ? -2.338 3.165 2.767 1.00 94.06 100 TYR A CA 1
ATOM 753 C C . TYR A 1 100 ? -2.969 3.292 4.149 1.00 94.06 100 TYR A C 1
ATOM 755 O O . TYR A 1 100 ? -2.524 2.658 5.105 1.00 94.06 100 TYR A O 1
ATOM 763 N N . ALA A 1 101 ? -4.005 4.113 4.274 1.00 92.56 101 ALA A N 1
ATOM 764 C CA . ALA A 1 101 ? -4.834 4.177 5.470 1.00 92.56 101 ALA A CA 1
ATOM 765 C C . ALA A 1 101 ? -6.159 3.475 5.200 1.00 92.56 101 ALA A C 1
ATOM 767 O O . ALA A 1 101 ? -6.837 3.779 4.224 1.00 92.56 101 ALA A O 1
ATOM 768 N N . CYS A 1 102 ? -6.534 2.547 6.075 1.00 91.69 102 CYS A N 1
ATOM 769 C CA . CYS A 1 102 ? -7.839 1.903 6.025 1.00 91.69 102 CYS A CA 1
ATOM 770 C C . CYS A 1 102 ? -8.832 2.719 6.854 1.00 91.69 102 CYS A C 1
ATOM 772 O O . CYS A 1 102 ? -8.639 2.856 8.060 1.00 91.69 102 CYS A O 1
ATOM 774 N N . LEU A 1 103 ? -9.896 3.233 6.240 1.00 87.81 103 LEU A N 1
ATOM 775 C CA . LEU A 1 103 ? -10.928 3.991 6.950 1.00 87.81 103 LEU A CA 1
ATOM 776 C C . LEU A 1 103 ? -11.796 3.101 7.845 1.00 87.81 103 LEU A C 1
ATOM 778 O O . LEU A 1 103 ? -12.232 3.534 8.907 1.00 87.81 103 LEU A O 1
ATOM 782 N N . ASP A 1 104 ? -12.008 1.849 7.439 1.00 88.75 104 ASP A N 1
ATOM 783 C CA . ASP A 1 104 ? -12.940 0.946 8.120 1.00 88.75 104 ASP A CA 1
ATOM 784 C C . ASP A 1 104 ? -12.322 0.262 9.349 1.00 88.75 104 ASP A C 1
ATOM 786 O O . ASP A 1 104 ? -13.032 -0.150 10.264 1.00 88.75 104 ASP A O 1
ATOM 790 N N . CYS A 1 105 ? -10.993 0.113 9.385 1.00 86.25 105 CYS A N 1
ATOM 791 C CA . CYS A 1 105 ? -10.308 -0.600 10.469 1.00 86.25 105 CYS A CA 1
ATOM 792 C C . CYS A 1 105 ? -9.795 0.303 11.595 1.00 86.25 105 CYS A C 1
ATOM 794 O O . CYS A 1 105 ? -9.346 -0.214 12.617 1.00 86.25 105 CYS A O 1
ATOM 796 N N . VAL A 1 106 ? -9.828 1.625 11.425 1.00 80.81 106 VAL A N 1
ATOM 797 C CA . VAL A 1 106 ? -9.382 2.568 12.456 1.00 80.81 106 VAL A CA 1
ATOM 798 C C . VAL A 1 106 ? -10.495 2.702 13.495 1.00 80.81 106 VAL A C 1
ATOM 800 O O . VAL A 1 106 ? -11.455 3.447 13.325 1.00 80.81 106 VAL A O 1
ATOM 803 N N . THR A 1 107 ? -10.383 1.950 14.592 1.00 70.31 107 THR A N 1
ATOM 804 C CA . THR A 1 107 ? -11.412 1.886 15.647 1.00 70.31 107 THR A CA 1
ATOM 805 C C . THR A 1 107 ? -11.286 2.985 16.712 1.00 70.31 107 THR A C 1
ATOM 807 O O . THR A 1 107 ? -11.945 2.908 17.747 1.00 70.31 107 THR A O 1
ATOM 810 N N . GLY A 1 108 ? -10.439 4.001 16.509 1.00 63.38 108 GLY A N 1
ATOM 811 C CA . GLY A 1 108 ? -10.168 5.047 17.500 1.00 63.38 108 GLY A CA 1
ATOM 812 C C . GLY A 1 108 ? -9.852 6.408 16.882 1.00 63.38 108 GLY A C 1
ATOM 813 O O . GLY A 1 108 ? -9.298 6.498 15.794 1.00 63.38 108 GLY A O 1
ATOM 814 N N . GLN A 1 109 ? -10.197 7.483 17.596 1.00 58.88 109 GLN A N 1
ATOM 815 C CA . GLN A 1 109 ? -10.050 8.869 17.128 1.00 58.88 109 GLN A CA 1
ATOM 816 C C . GLN A 1 109 ? -8.607 9.420 17.180 1.00 58.88 109 GLN A C 1
ATOM 818 O O . GLN A 1 109 ? -8.398 10.542 16.728 1.00 58.88 109 GLN A O 1
ATOM 823 N N . SER A 1 110 ? -7.620 8.694 17.729 1.00 54.34 110 SER A N 1
ATOM 824 C CA . SER A 1 110 ? -6.284 9.263 18.011 1.00 54.34 110 SER A CA 1
ATOM 825 C C . SER A 1 110 ? -5.100 8.631 17.285 1.00 54.34 110 SER A C 1
ATOM 827 O O . SER A 1 110 ? -4.038 9.252 17.253 1.00 54.34 110 SER A O 1
ATOM 829 N N . ASP A 1 111 ? -5.243 7.447 16.690 1.00 68.50 111 ASP A N 1
ATOM 830 C CA . ASP A 1 111 ? -4.084 6.707 16.190 1.00 68.50 111 ASP A CA 1
ATOM 831 C C . ASP A 1 111 ? -4.186 6.561 14.674 1.00 68.50 111 ASP A C 1
ATOM 833 O O . ASP A 1 111 ? -4.791 5.625 14.154 1.00 68.50 111 ASP A O 1
ATOM 837 N N . PHE A 1 112 ? -3.585 7.511 13.954 1.00 75.88 112 PHE A N 1
ATOM 838 C CA . PHE A 1 112 ? -3.378 7.394 12.513 1.00 75.88 112 PHE A CA 1
ATOM 839 C C . PHE A 1 112 ? -2.531 6.142 12.241 1.00 75.88 112 PHE A C 1
ATOM 841 O O . PHE A 1 112 ? -1.323 6.132 12.487 1.00 75.88 112 PHE A O 1
ATOM 848 N N . ALA A 1 113 ? -3.180 5.072 11.785 1.00 88.06 113 ALA A N 1
ATOM 849 C CA . ALA A 1 113 ? -2.550 3.800 11.466 1.00 88.06 113 ALA A CA 1
ATOM 850 C C . ALA A 1 113 ? -2.408 3.656 9.948 1.00 88.06 113 ALA A C 1
ATOM 852 O O . ALA A 1 113 ? -3.324 3.988 9.192 1.00 88.06 113 ALA A O 1
ATOM 853 N N . GLY A 1 114 ? -1.255 3.158 9.508 1.00 91.81 114 GLY A N 1
ATOM 854 C CA . GLY A 1 114 ? -0.961 2.947 8.092 1.00 91.81 114 GLY A CA 1
ATOM 855 C C . GLY A 1 114 ? -0.510 1.520 7.806 1.00 91.81 114 GLY A C 1
ATOM 856 O O . GLY A 1 114 ? 0.153 0.874 8.621 1.00 91.81 114 GLY A O 1
ATOM 857 N N . VAL A 1 115 ? -0.848 1.025 6.623 1.00 94.06 115 VAL A N 1
ATOM 858 C CA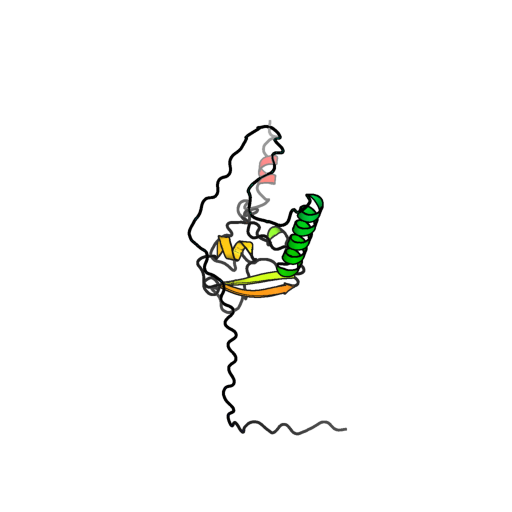 . VAL A 1 115 ? -0.432 -0.285 6.125 1.00 94.06 115 VAL A CA 1
ATOM 859 C C . VAL A 1 115 ? 0.470 -0.132 4.901 1.00 94.06 115 VAL A C 1
ATOM 861 O O . VAL A 1 115 ? 0.368 0.848 4.162 1.00 94.06 115 VAL A O 1
ATOM 864 N N . CYS A 1 116 ? 1.393 -1.078 4.723 1.00 94.56 116 CYS A N 1
ATOM 865 C CA . CYS A 1 116 ? 2.256 -1.143 3.544 1.00 94.56 116 CYS A CA 1
ATOM 866 C C . CYS A 1 116 ? 1.495 -1.673 2.320 1.00 94.56 116 CYS A C 1
ATOM 868 O O . CYS A 1 116 ? 0.365 -2.150 2.451 1.00 94.56 116 CYS A O 1
ATOM 870 N N . TYR A 1 117 ? 2.141 -1.618 1.154 1.00 93.81 117 TYR A N 1
ATOM 871 C CA . TYR A 1 117 ? 1.579 -2.066 -0.121 1.00 93.81 117 TYR A CA 1
ATOM 872 C C . TYR A 1 117 ? 1.073 -3.516 -0.092 1.00 93.81 117 TYR A C 1
ATOM 874 O O . TYR A 1 117 ? -0.102 -3.750 -0.350 1.00 93.81 117 TYR A O 1
ATOM 882 N N . GLY A 1 118 ? 1.871 -4.488 0.354 1.00 94.00 118 GLY A N 1
ATOM 883 C CA . GLY A 1 118 ? 1.384 -5.870 0.418 1.00 94.00 118 GLY A CA 1
ATOM 884 C C . GLY A 1 118 ? 0.183 -6.079 1.351 1.00 94.00 118 GLY A C 1
ATOM 885 O O . GLY A 1 118 ? -0.759 -6.816 1.050 1.00 94.00 118 GLY A O 1
ATOM 886 N N . CYS A 1 119 ? 0.144 -5.369 2.481 1.00 94.25 119 CYS A N 1
ATOM 887 C CA . CYS A 1 119 ? -0.988 -5.450 3.405 1.00 94.25 119 CYS A CA 1
ATOM 888 C C . CYS A 1 119 ? -2.261 -4.792 2.857 1.00 94.25 119 CYS A C 1
ATOM 890 O O . CYS A 1 119 ? -3.357 -5.227 3.226 1.00 94.25 119 CYS A O 1
ATOM 892 N N . SER A 1 120 ? -2.147 -3.774 1.997 1.00 94.31 120 SER A N 1
ATOM 893 C CA . SER A 1 120 ? -3.314 -3.150 1.368 1.00 94.31 120 SER A CA 1
ATOM 894 C C . SER A 1 120 ? -4.026 -4.135 0.436 1.00 94.31 120 SER A C 1
ATOM 896 O O . SER A 1 120 ? -5.250 -4.183 0.442 1.00 94.31 120 SER A O 1
ATOM 898 N N . LEU A 1 121 ? -3.275 -5.006 -0.243 1.00 93.81 121 LEU A N 1
ATOM 899 C CA . LEU A 1 121 ? -3.808 -6.040 -1.132 1.00 93.81 121 LEU A CA 1
ATOM 900 C C . LEU A 1 121 ? -4.336 -7.260 -0.361 1.00 93.81 121 LEU A C 1
ATOM 902 O O . LEU A 1 121 ? -5.480 -7.672 -0.542 1.00 93.81 121 LEU A O 1
ATOM 906 N N . HIS A 1 122 ? -3.532 -7.827 0.544 1.00 94.38 122 HIS A N 1
ATOM 907 C CA . HIS A 1 122 ? -3.835 -9.139 1.137 1.00 94.38 122 HIS A CA 1
ATOM 908 C C . HIS A 1 122 ? -4.569 -9.102 2.482 1.00 94.38 122 HIS A C 1
ATOM 910 O O . HIS A 1 122 ? -5.220 -10.082 2.844 1.00 94.38 122 HIS A O 1
ATOM 916 N N . CYS A 1 123 ? -4.448 -8.018 3.257 1.00 92.88 123 CYS A N 1
ATOM 917 C CA . CYS A 1 123 ? -5.100 -7.892 4.571 1.00 92.88 123 CYS A CA 1
ATOM 918 C C . CYS A 1 123 ? -6.291 -6.929 4.537 1.00 92.88 123 CYS A C 1
ATOM 920 O O . CYS A 1 123 ? -7.251 -7.113 5.285 1.00 92.88 123 CYS A O 1
ATOM 922 N N . HIS A 1 124 ? -6.225 -5.905 3.683 1.00 91.56 124 HIS A N 1
ATOM 923 C CA . HIS A 1 124 ? -7.230 -4.847 3.598 1.00 91.56 124 HIS A CA 1
ATOM 924 C C . HIS A 1 124 ? -7.844 -4.679 2.200 1.00 91.56 124 HIS A C 1
ATOM 926 O O . HIS A 1 124 ? -8.543 -3.696 1.986 1.00 91.56 124 HIS A O 1
ATOM 932 N N . GLY A 1 125 ? -7.676 -5.643 1.286 1.00 91.62 125 GLY A N 1
ATOM 933 C CA . GLY A 1 125 ? -8.145 -5.514 -0.103 1.00 91.62 125 GLY A CA 1
ATOM 934 C C . GLY A 1 125 ? -9.662 -5.352 -0.264 1.00 91.62 125 GLY A C 1
ATOM 935 O O . GLY A 1 125 ? -10.119 -4.836 -1.275 1.00 91.62 125 GLY A O 1
ATOM 936 N N . ASN A 1 126 ? -10.442 -5.740 0.753 1.00 92.94 126 ASN A N 1
ATOM 937 C CA . ASN A 1 126 ? -11.904 -5.603 0.780 1.00 92.94 126 ASN A CA 1
ATOM 938 C C . ASN A 1 126 ? -12.393 -4.409 1.625 1.00 92.94 126 ASN A C 1
ATOM 940 O O . ASN A 1 126 ? -13.581 -4.336 1.937 1.00 92.94 126 ASN A O 1
ATOM 944 N N . HIS A 1 127 ? -11.499 -3.516 2.056 1.00 92.69 127 HIS A N 1
ATOM 945 C CA . HIS A 1 127 ? -11.840 -2.338 2.858 1.00 92.69 127 HIS A CA 1
ATOM 946 C C . HIS A 1 127 ? -11.632 -1.039 2.076 1.00 92.69 127 HIS A C 1
ATOM 948 O O . HIS A 1 127 ? -10.908 -0.994 1.082 1.00 92.69 127 HIS A O 1
ATOM 954 N N . ASN A 1 128 ? -12.222 0.047 2.572 1.00 92.50 128 ASN A N 1
ATOM 955 C CA . ASN A 1 128 ? -12.012 1.386 2.041 1.00 92.50 128 ASN A CA 1
ATOM 956 C C . ASN A 1 128 ? -10.619 1.898 2.429 1.00 92.50 128 ASN A C 1
ATOM 958 O O . ASN A 1 128 ? -10.375 2.309 3.569 1.00 92.50 128 ASN A O 1
ATOM 962 N N . LEU A 1 129 ? -9.701 1.866 1.465 1.00 93.12 129 LEU A N 1
ATOM 963 C CA . LEU A 1 129 ? -8.320 2.316 1.604 1.00 93.12 129 LEU A CA 1
ATOM 964 C C . LEU A 1 129 ? -8.107 3.660 0.901 1.00 93.12 129 LEU A C 1
ATOM 966 O O . LEU A 1 129 ? -8.589 3.878 -0.207 1.00 93.12 129 LEU A O 1
ATOM 970 N N . ILE A 1 130 ? -7.331 4.541 1.530 1.00 93.38 130 ILE A N 1
ATOM 971 C CA . ILE A 1 130 ? -6.818 5.777 0.931 1.00 93.38 130 ILE A CA 1
ATOM 972 C C . ILE A 1 130 ? -5.303 5.658 0.796 1.00 93.38 130 ILE A C 1
ATOM 974 O O . ILE A 1 130 ? -4.612 5.356 1.772 1.00 93.38 130 ILE A O 1
ATOM 978 N N . GLU A 1 131 ? -4.779 5.948 -0.391 1.00 92.81 131 GLU A N 1
ATOM 979 C CA . GLU A 1 131 ? -3.343 6.063 -0.624 1.00 92.81 131 GLU A CA 1
ATOM 980 C C . GLU A 1 131 ? -2.798 7.380 -0.047 1.00 92.81 131 GLU A C 1
ATOM 982 O O . GLU A 1 131 ? -3.244 8.475 -0.386 1.00 92.81 131 GLU A O 1
ATOM 987 N N . LEU A 1 132 ? -1.815 7.276 0.849 1.00 90.81 132 LEU A N 1
ATOM 988 C CA . LEU A 1 132 ? -1.173 8.398 1.543 1.00 90.81 132 LEU A CA 1
ATOM 989 C C . LEU A 1 132 ? 0.176 8.796 0.919 1.00 90.81 132 LEU A C 1
ATOM 991 O O . LEU A 1 132 ? 0.970 9.503 1.557 1.00 90.81 132 LEU A O 1
ATOM 995 N N . TYR A 1 133 ? 0.433 8.352 -0.315 1.00 90.12 133 TYR A N 1
ATOM 996 C CA . TYR A 1 133 ? 1.712 8.462 -1.018 1.00 90.12 133 TYR A CA 1
ATOM 997 C C . TYR A 1 133 ? 2.881 7.849 -0.223 1.00 90.12 133 TYR A C 1
ATOM 999 O O . TYR A 1 133 ? 2.714 7.141 0.774 1.00 90.12 133 TYR A O 1
ATOM 1007 N N . THR A 1 134 ? 4.113 8.116 -0.661 1.00 90.62 134 THR A N 1
ATOM 1008 C CA . THR A 1 134 ? 5.309 7.626 0.025 1.00 90.62 134 THR A CA 1
ATOM 1009 C C . THR A 1 134 ? 5.657 8.465 1.258 1.00 90.62 134 THR A C 1
ATOM 1011 O O . THR A 1 134 ? 5.882 9.674 1.141 1.00 90.62 134 THR A O 1
ATOM 1014 N N . LYS A 1 135 ? 5.805 7.831 2.426 1.00 90.75 135 LYS A N 1
ATOM 1015 C CA . LYS A 1 135 ? 6.306 8.463 3.662 1.00 90.75 135 LYS A CA 1
ATOM 1016 C C . LYS A 1 135 ? 7.687 7.939 4.042 1.00 90.75 135 LYS A C 1
ATOM 1018 O O . LYS A 1 135 ? 8.111 6.878 3.591 1.00 90.75 135 LYS A O 1
ATOM 1023 N N . ARG A 1 136 ? 8.389 8.715 4.873 1.00 91.50 136 ARG A N 1
ATOM 1024 C CA . ARG A 1 136 ? 9.717 8.380 5.405 1.00 91.50 136 ARG A CA 1
ATOM 1025 C C . ARG A 1 136 ? 9.617 7.854 6.828 1.00 91.50 136 ARG A C 1
ATOM 1027 O O . ARG A 1 136 ? 8.736 8.291 7.562 1.00 91.50 136 ARG A O 1
ATOM 1034 N N . ASN A 1 137 ? 10.544 6.975 7.205 1.00 90.81 137 ASN A N 1
ATOM 1035 C CA . ASN A 1 137 ? 10.685 6.435 8.560 1.00 90.81 137 ASN A CA 1
ATOM 1036 C C . ASN A 1 137 ? 9.358 5.902 9.116 1.00 90.81 137 ASN A C 1
ATOM 1038 O O . ASN A 1 137 ? 8.963 6.230 10.232 1.00 90.81 137 ASN A O 1
ATOM 1042 N N . PHE A 1 138 ? 8.665 5.089 8.322 1.00 91.62 138 PHE A N 1
ATOM 1043 C CA . PHE A 1 138 ? 7.408 4.460 8.719 1.00 91.62 138 PHE A CA 1
ATOM 1044 C C . PHE A 1 138 ? 7.594 2.952 8.898 1.00 91.62 138 PHE A C 1
ATOM 1046 O O . PHE A 1 138 ? 8.475 2.366 8.275 1.00 91.62 138 PHE A O 1
ATOM 1053 N N . CYS A 1 139 ? 6.773 2.327 9.736 1.00 91.75 139 CYS A N 1
ATOM 1054 C CA . CYS A 1 139 ? 6.712 0.881 9.922 1.00 91.75 139 CYS A CA 1
ATOM 1055 C C . CYS A 1 139 ? 5.248 0.443 9.800 1.00 91.75 139 CYS A C 1
ATOM 1057 O O . CYS A 1 139 ? 4.380 1.090 10.381 1.00 91.75 139 CYS A O 1
ATOM 1059 N N . CYS A 1 140 ? 4.971 -0.614 9.031 1.00 92.88 140 CYS A N 1
ATOM 1060 C CA . CYS A 1 140 ? 3.604 -1.080 8.790 1.00 92.88 140 CYS A CA 1
ATOM 1061 C C . CYS A 1 140 ? 2.887 -1.430 10.100 1.00 92.88 140 CYS A C 1
ATOM 1063 O O . CYS A 1 140 ? 3.347 -2.281 10.839 1.00 92.88 140 CYS A O 1
ATOM 1065 N N . ASP A 1 141 ? 1.725 -0.843 10.375 1.00 91.12 141 ASP A N 1
ATOM 1066 C CA . ASP A 1 141 ? 1.004 -1.104 11.627 1.00 91.12 141 ASP A CA 1
ATOM 1067 C C . ASP A 1 141 ? 0.113 -2.371 11.570 1.00 91.12 141 ASP A C 1
ATOM 1069 O O . ASP A 1 141 ? -0.544 -2.704 12.556 1.00 91.12 141 ASP A O 1
ATOM 1073 N N . CYS A 1 142 ? 0.068 -3.093 10.442 1.00 90.81 142 CYS A N 1
ATOM 1074 C CA . CYS A 1 142 ? -0.830 -4.237 10.241 1.00 90.81 142 CYS A CA 1
ATOM 1075 C C . CYS A 1 142 ? -0.535 -5.385 11.226 1.00 90.81 142 CYS A C 1
ATOM 1077 O O . CYS A 1 142 ? 0.604 -5.825 11.365 1.00 90.81 142 CYS A O 1
ATOM 1079 N N . GLY A 1 143 ? -1.571 -5.903 11.894 1.00 86.12 143 GLY A N 1
ATOM 1080 C CA . GLY A 1 143 ? -1.445 -6.971 12.892 1.00 86.12 143 GLY A CA 1
ATOM 1081 C C . GLY A 1 143 ? -0.963 -6.522 14.279 1.00 86.12 143 GLY A C 1
ATOM 1082 O O . GLY A 1 143 ? -0.811 -7.367 15.161 1.00 86.12 143 GLY A O 1
ATOM 1083 N N . ASN A 1 144 ? -0.740 -5.221 14.495 1.00 83.69 144 ASN A N 1
ATOM 1084 C CA . ASN A 1 144 ? -0.517 -4.650 15.824 1.00 83.69 144 ASN A CA 1
ATOM 1085 C C . ASN A 1 144 ? -1.857 -4.367 16.540 1.00 83.69 144 ASN A C 1
ATOM 1087 O O . ASN A 1 144 ? -2.920 -4.428 15.929 1.00 83.69 144 ASN A O 1
ATOM 1091 N N . SER A 1 145 ? -1.822 -3.962 17.814 1.00 82.88 145 SER A N 1
ATOM 1092 C CA . SER A 1 145 ? -3.005 -3.612 18.623 1.00 82.88 145 SER A CA 1
ATOM 1093 C C . SER A 1 145 ? -3.874 -2.483 18.052 1.00 82.88 145 SER A C 1
ATOM 1095 O O . SER A 1 145 ? -4.974 -2.259 18.547 1.00 82.88 145 SER A O 1
ATOM 1097 N N . LYS A 1 146 ? -3.380 -1.760 17.038 1.00 81.50 146 LYS A N 1
ATOM 1098 C CA . LYS A 1 146 ? -4.116 -0.720 16.308 1.00 81.50 146 LYS A CA 1
ATOM 1099 C C . LYS A 1 146 ? -5.148 -1.285 15.326 1.00 81.50 146 LYS A C 1
ATOM 1101 O O . LYS A 1 146 ? -6.060 -0.558 14.949 1.00 81.50 146 LYS A O 1
ATOM 1106 N N . PHE A 1 147 ? -5.003 -2.543 14.903 1.00 84.44 147 PHE A N 1
ATOM 1107 C CA . PHE A 1 147 ? -5.921 -3.198 13.973 1.00 84.44 147 PHE A CA 1
ATOM 1108 C C . PHE A 1 147 ? -6.620 -4.389 14.636 1.00 84.44 147 PHE A C 1
ATOM 1110 O O . PHE A 1 147 ? -5.987 -5.143 15.376 1.00 84.44 147 PHE A O 1
ATOM 1117 N N . PRO A 1 148 ? -7.917 -4.605 14.352 1.00 82.44 148 PRO A N 1
ATOM 1118 C CA . PRO A 1 148 ? -8.651 -5.741 14.901 1.00 82.44 148 PRO A CA 1
ATOM 1119 C C . PRO A 1 148 ? -8.255 -7.080 14.255 1.00 82.44 148 PRO A C 1
ATOM 1121 O O . PRO A 1 148 ? -8.411 -8.126 14.883 1.00 82.44 148 PRO A O 1
ATOM 1124 N N . SER A 1 149 ? -7.761 -7.070 13.010 1.00 84.75 149 SER A N 1
ATOM 1125 C CA . SER A 1 149 ? -7.384 -8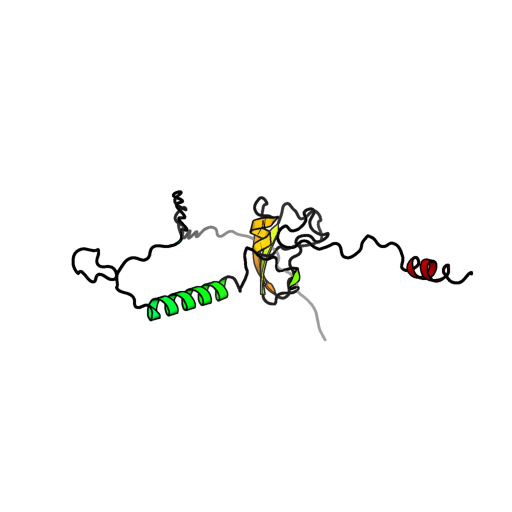.270 12.256 1.00 84.75 149 SER A CA 1
ATOM 1126 C C . SER A 1 149 ? -5.868 -8.530 12.282 1.00 84.75 149 SER A C 1
ATOM 1128 O O . SER A 1 149 ? -5.071 -7.594 12.165 1.00 84.75 149 SER A O 1
ATOM 1130 N N . PRO A 1 150 ? -5.436 -9.801 12.405 1.00 88.88 150 PRO A N 1
ATOM 1131 C CA . PRO A 1 150 ? -4.029 -10.161 12.271 1.00 88.88 150 PRO A CA 1
ATOM 1132 C C . PRO A 1 150 ? -3.564 -10.045 10.812 1.00 88.88 150 PRO A C 1
ATOM 1134 O O . PRO A 1 150 ? -4.337 -10.276 9.882 1.00 88.88 150 PRO A O 1
ATOM 1137 N N . CYS A 1 151 ? -2.280 -9.744 10.612 1.00 91.56 151 CYS A N 1
ATOM 1138 C CA . CYS A 1 151 ? -1.676 -9.704 9.281 1.00 91.56 151 CYS A CA 1
ATOM 1139 C C . CYS A 1 151 ? -1.532 -11.126 8.697 1.00 91.56 151 CYS A C 1
ATOM 1141 O O . CYS A 1 151 ? -1.081 -12.054 9.375 1.00 91.56 151 CYS A O 1
ATOM 1143 N N . THR A 1 152 ? -1.914 -11.301 7.428 1.00 91.75 152 THR A N 1
ATOM 1144 C CA . THR A 1 152 ? -1.810 -12.577 6.699 1.00 91.75 152 THR A CA 1
ATOM 1145 C C . THR A 1 152 ? -0.384 -12.853 6.222 1.00 91.75 152 THR A C 1
ATOM 1147 O O . THR A 1 152 ? 0.066 -13.997 6.294 1.00 91.75 152 THR A O 1
ATOM 1150 N N . LEU A 1 153 ? 0.330 -11.803 5.797 1.00 90.75 153 LEU A N 1
ATOM 1151 C CA . LEU A 1 153 ? 1.698 -11.860 5.270 1.00 90.75 153 LEU A CA 1
ATOM 1152 C C . LEU A 1 153 ? 2.759 -11.985 6.370 1.00 90.75 153 LEU A C 1
ATOM 1154 O O . LEU A 1 153 ? 3.778 -12.643 6.183 1.00 90.75 153 LEU A O 1
ATOM 1158 N N . PHE A 1 154 ? 2.518 -11.382 7.536 1.00 87.06 154 PHE A N 1
ATOM 1159 C CA . PHE A 1 154 ? 3.402 -11.488 8.690 1.00 87.06 154 PHE A CA 1
ATOM 1160 C C . PHE A 1 154 ? 2.625 -11.901 9.933 1.00 87.06 154 PHE A C 1
ATOM 1162 O O . PHE A 1 154 ? 1.881 -11.125 10.530 1.00 87.06 154 PHE A O 1
ATOM 1169 N N . LYS A 1 155 ? 2.845 -13.138 10.372 1.00 80.25 155 LYS A N 1
ATOM 1170 C CA . LYS A 1 155 ? 2.328 -13.601 11.654 1.00 80.25 155 LYS A CA 1
ATOM 1171 C C . LYS A 1 155 ? 3.314 -13.181 12.724 1.00 80.25 155 LYS A C 1
ATOM 1173 O O . LYS A 1 155 ? 4.383 -13.778 12.849 1.00 80.25 155 LYS A O 1
ATOM 1178 N N . VAL A 1 156 ? 2.934 -12.173 13.505 1.00 63.50 156 VAL A N 1
ATOM 1179 C CA . VAL A 1 156 ? 3.606 -11.882 14.769 1.00 63.50 156 VAL A CA 1
ATOM 1180 C C . VAL A 1 156 ? 3.466 -13.151 15.601 1.00 63.50 156 VAL A C 1
ATOM 1182 O O . VAL A 1 156 ? 2.387 -13.452 16.113 1.00 63.50 156 VAL A O 1
ATOM 1185 N N . PHE A 1 157 ? 4.520 -13.968 15.664 1.00 54.50 157 PHE A N 1
ATOM 1186 C CA . PHE A 1 157 ? 4.547 -15.046 16.637 1.00 54.50 157 PHE A CA 1
ATOM 1187 C C . PHE A 1 157 ? 4.400 -14.354 17.988 1.00 54.50 157 PHE A C 1
ATOM 1189 O O . PHE A 1 157 ? 5.214 -13.474 18.282 1.00 54.50 157 PHE A O 1
ATOM 1196 N N . PRO A 1 158 ? 3.374 -14.678 18.793 1.00 52.12 158 PRO A N 1
ATOM 1197 C CA . PRO A 1 158 ? 3.295 -14.160 20.141 1.00 52.12 158 PRO A CA 1
ATOM 1198 C C . PRO A 1 158 ? 4.497 -14.741 20.874 1.00 52.12 158 PRO A C 1
ATOM 1200 O O . PRO A 1 158 ? 4.465 -15.870 21.365 1.00 52.12 158 PRO A O 1
ATOM 1203 N N . ALA A 1 159 ? 5.598 -13.994 20.886 1.00 53.97 159 ALA A N 1
ATOM 1204 C CA . ALA A 1 159 ? 6.752 -14.292 21.693 1.00 53.97 159 ALA A CA 1
ATOM 1205 C C . ALA A 1 159 ? 6.297 -14.098 23.140 1.00 53.97 159 ALA A C 1
ATOM 1207 O O . ALA A 1 159 ? 6.385 -13.023 23.720 1.00 53.97 159 ALA A O 1
ATOM 1208 N N . PHE A 1 160 ? 5.758 -15.188 23.687 1.00 53.31 160 PHE A N 1
ATOM 1209 C CA . PHE A 1 160 ? 5.684 -15.467 25.104 1.00 53.31 160 PHE A CA 1
ATOM 1210 C C . PHE A 1 160 ? 4.663 -14.659 25.923 1.00 53.31 160 PHE A C 1
ATOM 1212 O O . PHE A 1 160 ? 4.995 -14.014 26.910 1.00 53.31 160 PHE A O 1
ATOM 1219 N N . THR A 1 161 ? 3.372 -14.800 25.622 1.00 56.03 161 THR A N 1
ATOM 1220 C CA . THR A 1 161 ? 2.323 -14.582 26.645 1.00 56.03 161 THR A CA 1
ATOM 1221 C C . THR A 1 161 ? 2.041 -15.837 27.483 1.00 56.03 161 THR A C 1
ATOM 1223 O O . THR A 1 161 ? 1.168 -15.828 28.348 1.00 56.03 161 THR A O 1
ATOM 1226 N N . SER A 1 162 ? 2.821 -16.909 27.292 1.00 55.66 162 SER A N 1
ATOM 1227 C CA . SER A 1 162 ? 2.748 -18.139 28.084 1.00 55.66 162 SER A CA 1
ATOM 1228 C C . SER A 1 162 ? 4.129 -18.675 28.490 1.00 55.66 162 SER A C 1
ATOM 1230 O O . SER A 1 162 ? 4.462 -19.809 28.174 1.00 55.66 162 SER A O 1
ATOM 1232 N N . LEU A 1 163 ? 4.911 -17.918 29.261 1.00 51.88 163 LEU A N 1
ATOM 1233 C CA . LEU A 1 163 ? 5.266 -18.443 30.584 1.00 51.88 163 LEU A CA 1
ATOM 1234 C C . LEU A 1 163 ? 5.014 -17.342 31.604 1.00 51.88 163 LEU A C 1
ATOM 1236 O O . LEU A 1 163 ? 5.685 -16.311 31.660 1.00 51.88 163 LEU A O 1
ATOM 1240 N N . ARG A 1 164 ? 4.016 -17.598 32.442 1.00 54.97 164 ARG A N 1
ATOM 1241 C CA . ARG A 1 164 ? 3.952 -16.980 33.751 1.00 54.97 164 ARG A CA 1
ATOM 1242 C C . ARG A 1 164 ? 5.208 -17.426 34.505 1.00 54.97 164 ARG A C 1
ATOM 1244 O O . ARG A 1 164 ? 5.369 -18.600 34.783 1.00 54.97 164 ARG A O 1
ATOM 1251 N N . SER A 1 165 ? 6.036 -16.440 34.834 1.00 56.25 165 SER A N 1
ATOM 1252 C CA . SER A 1 165 ? 7.004 -16.418 35.932 1.00 56.25 165 SER A CA 1
ATOM 1253 C C . SER A 1 165 ? 8.287 -17.259 35.814 1.00 56.25 165 SER A C 1
ATOM 1255 O O . SER A 1 165 ? 8.296 -18.483 35.859 1.00 56.25 165 SER A O 1
ATOM 1257 N N . LEU A 1 166 ? 9.425 -16.557 35.846 1.00 57.56 166 LEU A N 1
ATOM 1258 C CA . LEU A 1 166 ? 10.785 -17.091 36.039 1.00 57.56 166 LEU A CA 1
ATOM 1259 C C . LEU A 1 166 ? 11.003 -17.790 37.404 1.00 57.56 166 LEU A C 1
ATOM 1261 O O . LEU A 1 166 ? 12.125 -18.165 37.735 1.00 57.56 166 LEU A O 1
ATOM 1265 N N . THR A 1 167 ? 9.955 -17.987 38.208 1.00 58.22 167 THR A N 1
ATOM 1266 C CA . THR A 1 167 ? 10.010 -18.721 39.483 1.00 58.22 167 THR A CA 1
ATOM 1267 C C . THR A 1 167 ? 9.998 -20.242 39.320 1.00 58.22 167 THR A C 1
ATOM 1269 O O . THR A 1 167 ? 10.387 -20.949 40.249 1.00 58.22 167 THR A O 1
ATOM 1272 N N . ASP A 1 168 ? 9.619 -20.763 38.151 1.00 54.97 168 ASP A N 1
ATOM 1273 C CA . ASP A 1 168 ? 9.366 -22.203 37.990 1.00 54.97 168 ASP A CA 1
ATOM 1274 C C . ASP A 1 168 ? 10.615 -23.021 37.608 1.00 54.97 168 ASP A C 1
ATOM 1276 O O . ASP A 1 168 ? 10.634 -24.241 37.766 1.00 54.97 168 ASP A O 1
ATOM 1280 N N . LEU A 1 169 ? 11.718 -22.367 37.222 1.00 56.53 169 LEU A N 1
ATOM 1281 C CA . LEU A 1 169 ? 13.003 -23.034 36.945 1.00 56.53 169 LEU A CA 1
ATOM 1282 C C . LEU A 1 169 ? 13.894 -23.222 38.187 1.00 56.53 169 LEU A C 1
ATOM 1284 O O . LEU A 1 169 ? 14.747 -24.107 38.202 1.00 56.53 169 LEU A O 1
ATOM 1288 N N . TRP A 1 170 ? 13.681 -22.459 39.265 1.00 55.47 170 TRP A N 1
ATOM 1289 C CA . TRP A 1 170 ? 14.417 -22.648 40.527 1.00 55.47 170 TRP A CA 1
ATOM 1290 C C . TRP A 1 170 ? 13.824 -23.771 41.398 1.00 55.47 170 TRP A C 1
ATOM 1292 O O . TRP A 1 170 ? 14.539 -24.390 42.189 1.00 55.47 170 TRP A O 1
ATOM 1302 N N . SER A 1 171 ? 12.534 -24.080 41.226 1.00 56.44 171 SER A N 1
ATOM 1303 C CA . SER A 1 171 ? 11.830 -25.115 42.000 1.00 56.44 171 SER A CA 1
ATOM 1304 C C . SER A 1 171 ? 12.090 -26.542 41.503 1.00 56.44 171 SER A C 1
ATOM 1306 O O . SER A 1 171 ? 12.072 -27.470 42.308 1.00 56.44 171 SER A O 1
ATOM 1308 N N . LEU A 1 172 ? 12.410 -26.735 40.217 1.00 57.16 172 LEU A N 1
ATOM 1309 C CA . LEU A 1 172 ? 12.725 -28.064 39.667 1.00 57.16 172 LEU A CA 1
ATOM 1310 C C . LEU A 1 172 ? 14.162 -28.534 39.959 1.00 57.16 172 LEU A C 1
ATOM 1312 O O . LEU A 1 172 ? 14.436 -29.729 39.935 1.00 57.16 172 LEU A O 1
ATOM 1316 N N . CYS A 1 173 ? 15.085 -27.618 40.267 1.00 57.91 173 CYS A N 1
ATOM 1317 C CA . CYS A 1 173 ? 16.493 -27.955 40.508 1.00 57.91 173 CYS A CA 1
ATOM 1318 C C . CYS A 1 173 ? 16.806 -28.284 41.986 1.00 57.91 173 CYS A C 1
ATOM 1320 O O . CYS A 1 173 ? 17.922 -28.678 42.319 1.00 57.91 173 CYS A O 1
ATOM 1322 N N . ARG A 1 174 ? 15.836 -28.134 42.903 1.00 58.41 174 ARG A N 1
ATOM 1323 C CA . ARG A 1 174 ? 16.055 -28.297 44.355 1.00 58.41 174 ARG A CA 1
ATOM 1324 C C . ARG A 1 174 ? 15.576 -29.643 44.926 1.00 58.41 174 ARG A C 1
ATOM 1326 O O . ARG A 1 174 ? 15.848 -29.924 46.088 1.00 58.41 174 ARG A O 1
ATOM 1333 N N . THR A 1 175 ? 14.914 -30.494 44.141 1.00 60.28 175 THR A N 1
ATOM 1334 C CA . THR A 1 175 ? 14.323 -31.762 44.623 1.00 60.28 175 THR A CA 1
ATOM 1335 C C . THR A 1 175 ? 15.062 -33.038 44.202 1.00 60.28 175 THR A C 1
ATOM 1337 O O . THR A 1 175 ? 14.652 -34.118 44.611 1.00 60.28 175 THR A O 1
ATOM 1340 N N . THR A 1 176 ? 16.182 -32.968 43.472 1.00 60.81 176 THR A N 1
ATOM 1341 C CA . THR A 1 176 ? 16.924 -34.169 43.013 1.00 60.81 176 THR A CA 1
ATOM 1342 C C . THR A 1 176 ? 18.235 -34.461 43.759 1.00 60.81 176 THR A C 1
ATOM 1344 O O . THR A 1 176 ? 19.063 -35.229 43.277 1.00 60.81 176 THR A O 1
ATOM 1347 N N . LYS A 1 177 ? 18.428 -33.924 44.972 1.00 57.88 177 LYS A N 1
ATOM 1348 C CA . LYS A 1 177 ? 19.481 -34.377 45.908 1.00 57.88 177 LYS A CA 1
ATOM 1349 C C . LYS A 1 177 ? 18.895 -34.729 47.276 1.00 57.88 177 LYS A C 1
ATOM 1351 O O . LYS A 1 177 ? 19.087 -34.006 48.248 1.00 57.88 177 LYS A O 1
ATOM 1356 N N . ALA A 1 178 ? 18.173 -35.841 47.332 1.00 56.44 178 ALA A N 1
ATOM 1357 C CA . ALA A 1 178 ? 17.854 -36.536 48.576 1.00 56.44 178 ALA A CA 1
ATOM 1358 C C . ALA A 1 178 ? 17.670 -38.039 48.302 1.00 56.44 178 ALA A C 1
ATOM 1360 O O . ALA A 1 178 ? 16.548 -38.537 48.306 1.00 56.44 178 ALA A O 1
ATOM 1361 N N . ASN A 1 179 ? 18.772 -38.729 47.995 1.00 49.62 179 ASN A N 1
ATOM 1362 C CA . ASN A 1 179 ? 19.038 -40.116 48.400 1.00 49.62 179 ASN A CA 1
ATOM 1363 C C . ASN A 1 179 ? 20.526 -40.422 48.203 1.00 49.62 179 ASN A C 1
ATOM 1365 O O . ASN A 1 179 ? 21.025 -40.119 47.095 1.00 49.62 179 ASN A O 1
#

pLDDT: mean 71.45, std 20.83, range [33.09, 96.56]